Protein AF-A0A7C7N1C0-F1 (afdb_monomer)

Structure (mmCIF, N/CA/C/O backbone):
data_AF-A0A7C7N1C0-F1
#
_entry.id   AF-A0A7C7N1C0-F1
#
loop_
_atom_site.group_PDB
_atom_site.id
_atom_site.type_symbol
_atom_site.label_atom_id
_atom_site.label_alt_id
_atom_site.label_comp_id
_atom_site.label_asym_id
_atom_site.label_entity_id
_atom_site.label_seq_id
_atom_site.pdbx_PDB_ins_code
_atom_site.Cartn_x
_atom_site.Cartn_y
_atom_site.Cartn_z
_atom_site.occupancy
_atom_site.B_iso_or_equiv
_atom_site.auth_seq_id
_atom_site.auth_comp_id
_atom_site.auth_asym_id
_atom_site.auth_atom_id
_atom_site.pdbx_PDB_model_num
ATOM 1 N N . MET A 1 1 ? -12.460 -4.068 -16.901 1.00 47.69 1 MET A N 1
ATOM 2 C CA . MET A 1 1 ? -11.392 -3.498 -16.056 1.00 47.69 1 MET A CA 1
ATOM 3 C C . MET A 1 1 ? -11.502 -1.999 -16.188 1.00 47.69 1 MET A C 1
ATOM 5 O O . MET A 1 1 ? -11.222 -1.483 -17.263 1.00 47.69 1 MET A O 1
ATOM 9 N N . ASP A 1 2 ? -11.988 -1.327 -15.151 1.00 57.47 2 ASP A N 1
ATOM 10 C CA . ASP A 1 2 ? -11.996 0.132 -15.131 1.00 57.47 2 ASP A CA 1
ATOM 11 C C . ASP A 1 2 ? -10.542 0.616 -15.053 1.00 57.47 2 ASP A C 1
ATOM 13 O O . ASP A 1 2 ? -9.778 0.188 -14.186 1.00 57.47 2 ASP A O 1
ATOM 17 N N . SER A 1 3 ? -10.120 1.438 -16.015 1.00 68.88 3 SER A N 1
ATOM 18 C CA . SER A 1 3 ? -8.783 2.032 -16.020 1.00 68.88 3 SER A CA 1
ATOM 19 C C . SER A 1 3 ? -8.803 3.258 -15.112 1.00 68.88 3 SER A C 1
ATOM 21 O O . SER A 1 3 ? -9.404 4.279 -15.446 1.00 68.88 3 SER A O 1
ATOM 23 N N . TYR A 1 4 ? -8.189 3.146 -13.934 1.00 73.56 4 TYR A N 1
ATOM 24 C CA . TYR A 1 4 ? -8.062 4.263 -13.001 1.00 73.56 4 TYR A CA 1
ATOM 25 C C . TYR A 1 4 ? -6.800 5.068 -13.333 1.00 73.56 4 TYR A C 1
ATOM 27 O O . TYR A 1 4 ? -5.712 4.487 -13.395 1.00 73.56 4 TYR A O 1
ATOM 35 N N . PRO A 1 5 ? -6.901 6.395 -13.530 1.00 82.56 5 PRO A N 1
ATOM 36 C CA . PRO A 1 5 ? -5.745 7.215 -13.863 1.00 82.56 5 PRO A CA 1
ATOM 37 C C . PRO A 1 5 ? -4.866 7.427 -12.623 1.00 82.56 5 PRO A C 1
ATOM 39 O O . PRO A 1 5 ? -5.064 8.372 -11.864 1.00 82.56 5 PRO A O 1
ATOM 42 N N . LEU A 1 6 ? -3.889 6.541 -12.415 1.00 87.19 6 LEU A N 1
ATOM 43 C CA . LEU A 1 6 ? -2.894 6.662 -11.340 1.00 87.19 6 LEU A CA 1
ATOM 44 C C . LEU A 1 6 ? -1.596 7.330 -11.805 1.00 87.19 6 LEU A C 1
ATOM 46 O O . LEU A 1 6 ? -0.951 8.033 -11.034 1.00 87.19 6 LEU A O 1
ATOM 50 N N . ILE A 1 7 ? -1.221 7.120 -13.068 1.00 89.94 7 ILE A N 1
ATOM 51 C CA . ILE A 1 7 ? 0.003 7.639 -13.682 1.00 89.94 7 ILE A CA 1
ATOM 52 C C . ILE A 1 7 ? -0.373 8.315 -14.997 1.00 89.94 7 ILE A C 1
ATOM 54 O O . ILE A 1 7 ? -1.157 7.780 -15.780 1.00 89.94 7 ILE A O 1
ATOM 58 N N . ARG A 1 8 ? 0.187 9.501 -15.253 1.00 86.69 8 ARG A N 1
ATOM 59 C CA . ARG A 1 8 ? -0.039 10.248 -16.495 1.00 86.69 8 ARG A CA 1
ATOM 60 C C . ARG A 1 8 ? 1.221 10.235 -17.356 1.00 86.69 8 ARG A C 1
ATOM 62 O O . ARG A 1 8 ? 2.248 10.752 -16.934 1.00 86.69 8 ARG A O 1
ATOM 69 N N . CYS A 1 9 ? 1.095 9.722 -18.581 1.00 76.56 9 CYS A N 1
ATOM 70 C CA . CYS A 1 9 ? 2.086 9.846 -19.658 1.00 76.56 9 CYS A CA 1
ATOM 71 C C . CYS A 1 9 ? 3.517 9.395 -19.295 1.00 76.56 9 CYS A C 1
ATOM 73 O O . CYS A 1 9 ? 4.472 10.105 -19.606 1.00 76.56 9 CYS A O 1
ATOM 75 N N . GLN A 1 10 ? 3.677 8.224 -18.667 1.00 82.81 10 GLN A N 1
ATOM 76 C CA . GLN A 1 10 ? 4.991 7.593 -18.487 1.00 82.81 10 GLN A CA 1
ATOM 77 C C . GLN A 1 10 ? 5.052 6.211 -19.157 1.00 82.81 10 GLN A C 1
ATOM 79 O O . GLN A 1 10 ? 4.062 5.481 -19.091 1.00 82.81 10 GLN A O 1
ATOM 84 N N . PRO A 1 11 ? 6.188 5.845 -19.785 1.00 89.69 11 PRO A N 1
ATOM 85 C CA . PRO A 1 11 ? 6.455 4.474 -20.213 1.00 89.69 11 PRO A CA 1
ATOM 86 C C . PRO A 1 11 ? 6.389 3.482 -19.044 1.00 89.69 11 PRO A C 1
ATOM 88 O O . PRO A 1 11 ? 6.784 3.809 -17.926 1.00 89.69 11 PRO A O 1
ATOM 91 N N . GLY A 1 12 ? 5.928 2.260 -19.311 1.00 87.75 12 GLY A N 1
ATOM 92 C CA . GLY A 1 12 ? 5.743 1.222 -18.291 1.00 87.75 12 GLY A CA 1
ATOM 93 C C . GLY A 1 12 ? 7.032 0.767 -17.593 1.00 87.75 12 GLY A C 1
ATOM 94 O O . GLY A 1 12 ? 7.031 0.465 -16.400 1.00 87.75 12 GLY A O 1
ATOM 95 N N . ASP A 1 13 ? 8.164 0.806 -18.294 1.00 93.12 13 ASP A N 1
ATOM 96 C CA . ASP A 1 13 ? 9.494 0.465 -17.777 1.00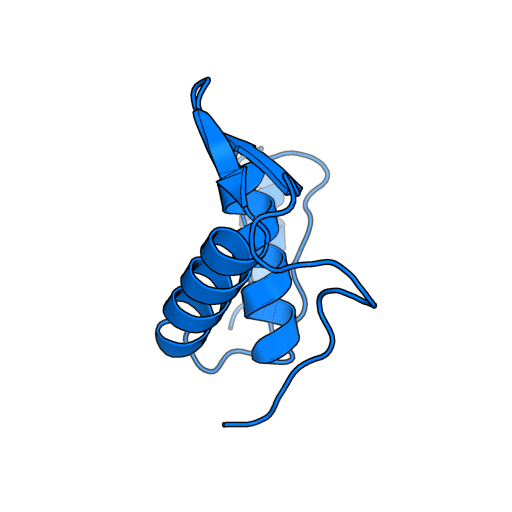 93.12 13 ASP A CA 1
ATOM 97 C C . ASP A 1 13 ? 10.182 1.619 -17.026 1.00 93.12 13 ASP A C 1
ATOM 99 O O . ASP A 1 13 ? 11.237 1.423 -16.417 1.00 93.12 13 ASP A O 1
ATOM 103 N N . SER A 1 14 ? 9.581 2.816 -17.013 1.00 94.44 14 SER A N 1
ATOM 104 C CA . SER A 1 14 ? 10.134 3.969 -16.302 1.00 94.44 14 SER A CA 1
ATOM 105 C C . SER A 1 14 ? 10.212 3.707 -14.803 1.00 94.44 14 SER A C 1
ATOM 107 O O . SER A 1 14 ? 9.300 3.139 -14.202 1.00 94.44 14 SER A O 1
ATOM 109 N N . ILE A 1 15 ? 11.306 4.150 -14.185 1.00 95.38 15 ILE A N 1
ATOM 110 C CA . ILE A 1 15 ? 11.528 3.993 -12.747 1.00 95.38 15 ILE A CA 1
ATOM 111 C C . ILE A 1 15 ? 10.577 4.927 -11.997 1.00 95.38 15 ILE A C 1
ATOM 113 O O . ILE A 1 15 ? 10.710 6.147 -12.062 1.00 95.38 15 ILE A O 1
ATOM 117 N N . LEU A 1 16 ? 9.656 4.337 -11.240 1.00 94.81 16 LEU A N 1
ATOM 118 C CA . LEU A 1 16 ? 8.749 5.049 -10.345 1.00 94.81 16 LEU A CA 1
ATOM 119 C C . LEU A 1 16 ? 9.372 5.255 -8.958 1.00 94.81 16 LEU A C 1
ATOM 121 O O . LEU A 1 16 ? 9.106 6.252 -8.290 1.00 94.81 16 LEU A O 1
ATOM 125 N N . GLY A 1 17 ? 10.219 4.323 -8.517 1.00 94.06 17 GLY A N 1
ATOM 126 C CA . GLY A 1 17 ? 10.904 4.438 -7.235 1.00 94.06 17 GLY A CA 1
ATOM 127 C C . GLY A 1 17 ? 11.796 3.248 -6.908 1.00 94.06 17 GLY A C 1
ATOM 128 O O . GLY A 1 17 ? 12.202 2.490 -7.790 1.00 94.06 17 GLY A O 1
ATOM 129 N N . TRP A 1 18 ? 12.085 3.090 -5.617 1.00 94.81 18 TRP A N 1
ATOM 130 C CA . TRP A 1 18 ? 12.915 2.011 -5.092 1.00 94.81 18 TRP A CA 1
ATOM 131 C C . TRP A 1 18 ? 12.235 1.285 -3.940 1.00 94.81 18 TRP A C 1
ATOM 133 O O . TRP A 1 18 ? 11.626 1.910 -3.070 1.00 94.81 18 TRP A O 1
ATOM 143 N N . ASN A 1 19 ? 12.418 -0.029 -3.902 1.00 95.69 19 ASN A N 1
ATOM 144 C CA . ASN A 1 19 ? 12.038 -0.873 -2.783 1.00 95.69 19 ASN A CA 1
ATOM 145 C C . ASN A 1 19 ? 13.177 -1.847 -2.468 1.00 95.69 19 ASN A C 1
ATOM 147 O O . ASN A 1 19 ? 13.617 -2.579 -3.350 1.00 95.69 19 ASN A O 1
ATOM 151 N N . ASP A 1 20 ? 13.665 -1.841 -1.226 1.00 93.31 20 ASP A N 1
ATOM 152 C CA . ASP A 1 20 ? 14.746 -2.723 -0.757 1.00 93.31 20 ASP A CA 1
ATOM 153 C C . ASP A 1 20 ? 15.976 -2.739 -1.694 1.00 93.31 20 ASP A C 1
ATOM 155 O O . ASP A 1 20 ? 16.530 -3.785 -2.027 1.00 93.31 20 ASP A O 1
ATOM 159 N N . GLY A 1 21 ? 16.375 -1.555 -2.175 1.00 93.50 21 GLY A N 1
ATOM 160 C CA . GLY A 1 21 ? 17.519 -1.373 -3.079 1.00 93.50 21 GLY A CA 1
ATOM 161 C C . GLY A 1 21 ? 17.266 -1.760 -4.540 1.00 93.50 21 GLY A C 1
ATOM 162 O O . GLY A 1 21 ? 18.161 -1.611 -5.368 1.00 93.50 21 GLY A O 1
ATOM 163 N N . LYS A 1 22 ? 16.061 -2.224 -4.886 1.00 95.56 22 LYS A N 1
ATOM 164 C CA . LYS A 1 22 ? 15.668 -2.554 -6.261 1.00 95.56 22 LYS A CA 1
ATOM 165 C C . LYS A 1 22 ? 14.814 -1.447 -6.859 1.00 95.56 22 LYS A C 1
ATOM 167 O O . LYS A 1 22 ? 13.977 -0.863 -6.173 1.00 95.56 22 LYS A O 1
ATOM 172 N N . HIS A 1 23 ? 15.019 -1.172 -8.142 1.00 96.31 23 HIS A N 1
ATOM 173 C CA . HIS A 1 23 ? 14.146 -0.281 -8.897 1.00 96.31 23 HIS A CA 1
ATOM 174 C C . HIS A 1 23 ? 12.758 -0.903 -9.049 1.00 96.31 23 HIS A C 1
ATOM 176 O O . HIS A 1 23 ? 12.628 -2.104 -9.283 1.00 96.31 23 HIS A O 1
ATOM 182 N N . VAL A 1 24 ? 11.737 -0.063 -8.943 1.00 97.25 24 VAL A N 1
ATOM 183 C CA . VAL A 1 24 ?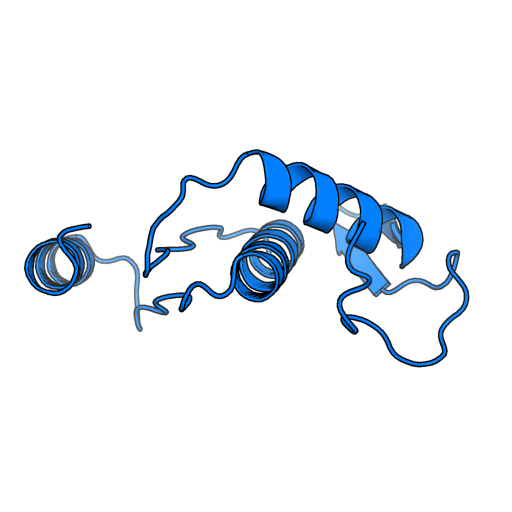 10.349 -0.403 -9.231 1.00 97.25 24 VAL A CA 1
ATOM 184 C C . VAL A 1 24 ? 9.921 0.383 -10.463 1.00 97.25 24 VAL A C 1
ATOM 186 O O . VAL A 1 24 ? 10.032 1.613 -10.475 1.00 97.25 24 VAL A O 1
ATOM 189 N N . SER A 1 25 ? 9.434 -0.321 -11.484 1.00 96.56 25 SER A N 1
ATOM 190 C CA . SER A 1 25 ? 8.887 0.294 -12.692 1.00 96.56 25 SER A CA 1
ATOM 191 C C . SER A 1 25 ? 7.430 0.736 -12.513 1.00 96.56 25 SER A C 1
ATOM 193 O O . SER A 1 25 ? 6.739 0.302 -11.584 1.00 96.56 25 SER A O 1
ATOM 195 N N . VAL A 1 26 ? 6.943 1.583 -13.420 1.00 95.94 26 VAL A N 1
ATOM 196 C CA . VAL A 1 26 ? 5.524 1.964 -13.495 1.00 95.94 26 VAL A CA 1
ATOM 197 C C . VAL A 1 26 ? 4.629 0.730 -13.649 1.00 95.94 26 VAL A C 1
ATOM 199 O O . VAL A 1 26 ? 3.652 0.606 -12.913 1.00 95.94 26 VAL A O 1
ATOM 202 N N . ASP A 1 27 ? 4.980 -0.215 -14.523 1.00 94.94 27 ASP A N 1
ATOM 203 C CA . ASP A 1 27 ? 4.198 -1.439 -14.738 1.00 94.94 27 ASP A CA 1
ATOM 204 C C . ASP A 1 27 ? 4.126 -2.305 -13.481 1.00 94.94 27 ASP A C 1
ATOM 206 O O . ASP A 1 27 ? 3.049 -2.789 -13.132 1.00 94.94 27 ASP A O 1
ATOM 210 N N . GLN A 1 28 ? 5.242 -2.452 -12.755 1.00 96.38 28 GLN A N 1
ATOM 211 C CA . GLN A 1 28 ? 5.248 -3.199 -11.497 1.00 96.38 28 GLN A CA 1
ATOM 212 C C . GLN A 1 28 ? 4.347 -2.524 -10.460 1.00 96.38 28 GLN A C 1
ATOM 214 O O . GLN A 1 28 ? 3.549 -3.185 -9.802 1.00 96.38 28 GLN A O 1
ATOM 219 N N . PHE A 1 29 ? 4.430 -1.197 -10.335 1.00 96.62 29 PHE A N 1
ATOM 220 C CA . PHE A 1 29 ? 3.559 -0.438 -9.443 1.00 96.62 29 PHE A CA 1
ATOM 221 C C . PHE A 1 29 ? 2.075 -0.591 -9.791 1.00 96.62 29 PHE A C 1
ATOM 223 O O . PHE A 1 29 ? 1.261 -0.807 -8.890 1.00 96.62 29 PHE A O 1
ATOM 230 N N . LEU A 1 30 ? 1.714 -0.502 -11.072 1.00 95.38 30 LEU A N 1
ATOM 231 C CA . LEU A 1 30 ? 0.334 -0.689 -11.509 1.00 95.38 30 LEU A CA 1
ATOM 232 C C . LEU A 1 30 ? -0.131 -2.120 -11.224 1.00 95.38 30 LEU A C 1
ATOM 234 O O . LEU A 1 30 ? -1.203 -2.292 -10.647 1.00 95.38 30 LEU A O 1
ATOM 238 N N . ALA A 1 31 ? 0.679 -3.133 -11.544 1.00 95.50 31 ALA A N 1
ATOM 239 C CA . ALA A 1 31 ? 0.362 -4.534 -11.275 1.00 95.50 31 ALA A CA 1
ATOM 240 C C . ALA A 1 31 ? 0.132 -4.801 -9.778 1.00 95.50 31 ALA A C 1
ATOM 242 O O . ALA A 1 31 ? -0.899 -5.371 -9.411 1.00 95.50 31 ALA A O 1
ATOM 243 N N . ASP A 1 32 ? 1.030 -4.329 -8.911 1.00 97.06 32 ASP A N 1
ATOM 244 C CA . ASP A 1 32 ? 0.916 -4.484 -7.457 1.00 97.06 32 ASP A CA 1
ATOM 245 C C . ASP A 1 32 ? -0.328 -3.769 -6.914 1.00 97.06 32 ASP A C 1
ATOM 247 O O . ASP A 1 32 ? -1.068 -4.318 -6.095 1.00 97.06 32 ASP A O 1
ATOM 251 N N . THR A 1 33 ? -0.603 -2.564 -7.418 1.00 97.06 33 THR A N 1
ATOM 252 C CA . THR A 1 33 ? -1.767 -1.762 -7.024 1.00 97.06 33 THR A CA 1
ATOM 253 C C . THR A 1 33 ? -3.080 -2.424 -7.432 1.00 97.06 33 THR A C 1
ATOM 255 O O . THR A 1 33 ? -3.996 -2.538 -6.613 1.00 97.06 33 THR A O 1
ATOM 258 N N . PHE A 1 34 ? -3.184 -2.897 -8.677 1.00 96.06 34 PHE A N 1
ATOM 259 C CA . PHE A 1 34 ? -4.366 -3.616 -9.141 1.00 96.06 34 PHE A CA 1
ATOM 260 C C . PHE A 1 34 ? -4.548 -4.917 -8.364 1.00 96.06 34 PHE A C 1
ATOM 262 O O . PHE A 1 34 ? -5.645 -5.156 -7.864 1.00 96.06 34 PHE A O 1
ATOM 269 N N . SER A 1 35 ? -3.486 -5.706 -8.185 1.00 96.62 35 SER A N 1
ATOM 270 C CA . SER A 1 35 ? -3.523 -6.948 -7.408 1.00 96.62 35 SER A CA 1
ATOM 271 C C . SER A 1 35 ? -4.031 -6.711 -5.983 1.00 96.62 35 SER A C 1
ATOM 273 O O . SER A 1 35 ? -4.974 -7.371 -5.539 1.00 96.62 35 SER A O 1
ATOM 275 N N . LEU A 1 36 ? -3.499 -5.703 -5.281 1.00 97.38 36 LEU A N 1
ATOM 276 C CA . LEU A 1 36 ? -3.966 -5.370 -3.938 1.00 97.38 36 LEU A CA 1
ATOM 277 C C . LEU A 1 36 ? -5.422 -4.894 -3.941 1.00 97.38 36 LEU A C 1
ATOM 279 O O . LEU A 1 36 ? -6.201 -5.348 -3.109 1.00 97.38 36 LEU A O 1
ATOM 283 N N . SER A 1 37 ? -5.822 -4.044 -4.895 1.00 96.81 37 SER A N 1
ATOM 284 C CA . SER A 1 37 ? -7.200 -3.535 -4.976 1.00 96.81 37 SER A CA 1
ATOM 285 C C . SER A 1 37 ? -8.248 -4.649 -5.067 1.00 96.81 37 SER A C 1
ATOM 287 O O . SER A 1 37 ? -9.330 -4.513 -4.500 1.00 96.81 37 SER A O 1
ATOM 289 N N . GLN A 1 38 ? -7.928 -5.768 -5.730 1.00 95.94 38 GLN A N 1
ATOM 290 C CA . GLN A 1 38 ? -8.838 -6.914 -5.835 1.00 95.94 38 GLN A CA 1
ATOM 291 C C . GLN A 1 38 ? -8.998 -7.666 -4.507 1.00 95.94 38 GLN A C 1
ATOM 293 O O . GLN A 1 38 ? -10.022 -8.309 -4.296 1.00 95.94 38 GLN A O 1
ATOM 298 N N . ASN A 1 39 ? -8.010 -7.574 -3.615 1.00 96.06 39 ASN A N 1
ATOM 299 C CA . ASN A 1 39 ? -8.001 -8.250 -2.318 1.00 96.06 39 ASN A CA 1
ATOM 300 C C . ASN A 1 39 ? -8.500 -7.363 -1.165 1.00 96.06 39 ASN A C 1
ATOM 302 O O . ASN A 1 39 ? -8.709 -7.862 -0.060 1.00 96.06 39 ASN A O 1
ATOM 306 N N . LEU A 1 40 ? -8.686 -6.057 -1.391 1.00 95.12 40 LEU A N 1
ATOM 307 C CA . LEU A 1 40 ? -9.229 -5.168 -0.368 1.00 95.12 40 LEU A CA 1
ATOM 308 C C . LEU A 1 40 ? -10.719 -5.460 -0.119 1.00 95.12 40 LEU A C 1
ATOM 310 O O . LEU A 1 40 ? -11.485 -5.622 -1.081 1.00 95.12 40 LEU A O 1
ATOM 314 N N . PRO A 1 41 ? -11.159 -5.474 1.155 1.00 93.75 41 PRO A N 1
ATOM 315 C CA . PRO A 1 41 ? -12.565 -5.645 1.490 1.00 93.75 41 PRO A CA 1
ATOM 316 C C . PRO A 1 41 ? -13.397 -4.489 0.930 1.00 93.75 41 PRO A C 1
ATOM 318 O O . PRO A 1 41 ? -12.892 -3.394 0.675 1.00 93.75 41 PRO A O 1
ATOM 321 N N . ASN A 1 42 ? -14.696 -4.720 0.755 1.00 93.31 42 ASN A N 1
ATOM 322 C CA . ASN A 1 42 ? -15.627 -3.650 0.418 1.00 93.31 42 ASN A CA 1
ATOM 323 C C . ASN A 1 42 ? -15.962 -2.833 1.675 1.00 93.31 42 ASN A C 1
ATOM 325 O O . ASN A 1 42 ? -16.945 -3.116 2.350 1.00 93.31 42 ASN A O 1
ATOM 329 N N . ALA A 1 43 ? -15.112 -1.859 1.984 1.00 93.75 43 ALA A N 1
ATOM 330 C CA . ALA A 1 43 ? -15.250 -0.942 3.114 1.00 93.75 43 ALA A CA 1
ATOM 331 C C . ALA A 1 43 ? -15.203 0.516 2.643 1.00 93.75 43 ALA A C 1
ATOM 333 O O . ALA A 1 43 ? -14.717 0.795 1.545 1.00 93.75 43 ALA A O 1
ATOM 334 N N . THR A 1 44 ? -15.671 1.443 3.475 1.00 96.06 44 THR A N 1
ATOM 335 C CA . THR A 1 44 ? -15.593 2.886 3.197 1.00 96.06 44 THR A CA 1
ATOM 336 C C . THR A 1 44 ? -14.188 3.426 3.481 1.00 96.06 44 THR A C 1
ATOM 338 O O . THR A 1 44 ? -13.657 4.254 2.735 1.00 96.06 44 THR A O 1
ATOM 341 N N . TRP A 1 45 ? -13.558 2.919 4.542 1.00 96.31 45 TRP A N 1
ATOM 342 C CA . TRP A 1 45 ? -12.289 3.402 5.078 1.00 96.31 45 TRP A CA 1
ATOM 343 C C . TRP A 1 45 ? -11.213 2.320 5.042 1.00 96.31 45 TRP A C 1
ATOM 345 O O . TRP A 1 45 ? -11.499 1.127 5.065 1.00 96.31 45 TRP A O 1
ATOM 355 N N . ILE A 1 46 ? -9.955 2.750 4.997 1.00 95.81 46 ILE A N 1
ATOM 356 C CA . ILE A 1 46 ? -8.800 1.870 5.166 1.00 95.81 46 ILE A CA 1
ATOM 357 C C . ILE A 1 46 ? -7.763 2.549 6.049 1.00 95.81 46 ILE A C 1
ATOM 359 O O . ILE A 1 46 ? -7.479 3.737 5.900 1.00 95.81 46 ILE A O 1
ATOM 363 N N . LEU A 1 47 ? -7.170 1.783 6.961 1.00 95.50 47 LEU A N 1
ATOM 364 C CA . LEU A 1 47 ? -6.041 2.225 7.768 1.00 95.50 47 LEU A CA 1
ATOM 365 C C . LEU A 1 47 ? -4.750 1.592 7.235 1.00 95.50 47 LEU A C 1
ATOM 367 O O . LEU A 1 47 ? -4.435 0.439 7.526 1.00 95.50 47 LEU A O 1
ATOM 371 N N . ASN A 1 48 ? -3.985 2.349 6.449 1.00 94.88 48 ASN A N 1
ATOM 372 C CA . ASN A 1 48 ? -2.711 1.889 5.897 1.00 94.88 48 ASN A CA 1
ATOM 373 C C . ASN A 1 48 ? -1.554 2.164 6.872 1.00 94.88 48 ASN A C 1
ATOM 375 O O . ASN A 1 48 ? -1.035 3.277 6.958 1.00 94.88 48 ASN A O 1
ATOM 379 N N . LEU A 1 49 ? -1.130 1.127 7.599 1.00 94.50 49 LEU A N 1
ATOM 380 C CA . LEU A 1 49 ? -0.035 1.198 8.573 1.00 94.50 49 LEU A CA 1
ATOM 381 C C . LEU A 1 49 ? 1.319 0.737 8.014 1.00 94.50 49 LEU A C 1
ATOM 383 O O . LEU A 1 49 ? 2.230 0.475 8.798 1.00 94.50 49 LEU A O 1
ATOM 387 N N . CYS A 1 50 ? 1.497 0.632 6.695 1.00 94.81 50 CYS A N 1
ATOM 388 C CA . CYS A 1 50 ? 2.787 0.241 6.126 1.00 94.81 50 CYS A CA 1
ATOM 389 C C . CYS A 1 50 ? 3.894 1.257 6.469 1.00 94.81 50 CYS A C 1
ATOM 391 O O . CYS A 1 50 ? 3.730 2.457 6.271 1.00 94.81 50 CYS A O 1
ATOM 393 N N . ASP A 1 51 ? 5.037 0.779 6.972 1.00 92.50 51 ASP A N 1
ATOM 394 C CA . ASP A 1 51 ? 6.246 1.603 7.180 1.00 92.50 51 ASP A CA 1
ATOM 395 C C . ASP A 1 51 ? 7.115 1.705 5.922 1.00 92.50 51 ASP A C 1
ATOM 397 O O . ASP A 1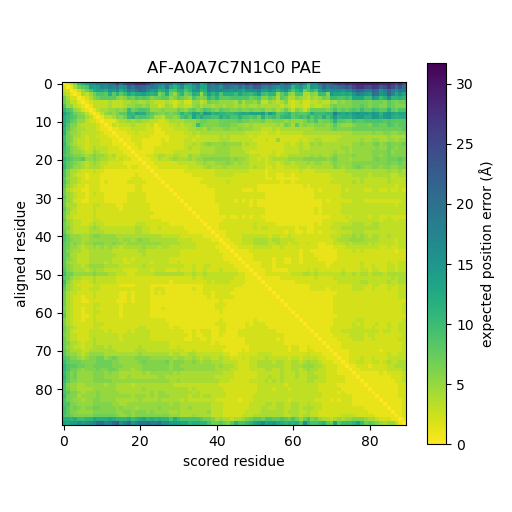 51 ? 7.826 2.685 5.702 1.00 92.50 51 ASP A O 1
ATOM 401 N N . ASN A 1 52 ? 7.056 0.686 5.065 1.00 95.12 52 ASN A N 1
ATOM 402 C CA . ASN A 1 52 ? 7.759 0.696 3.793 1.00 95.12 52 ASN A CA 1
ATOM 403 C C . ASN A 1 52 ? 7.062 1.665 2.820 1.00 95.12 52 ASN A C 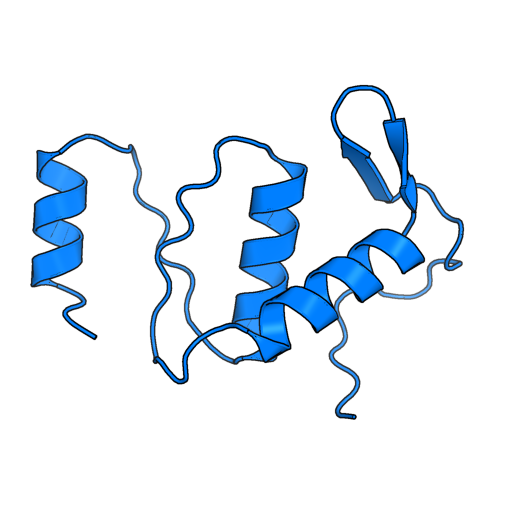1
ATOM 405 O O . ASN A 1 52 ? 5.869 1.525 2.552 1.00 95.12 52 ASN A O 1
ATOM 409 N N . ARG A 1 53 ? 7.821 2.618 2.262 1.00 94.75 53 ARG A N 1
ATOM 410 C CA . ARG A 1 53 ? 7.293 3.694 1.401 1.00 94.75 53 ARG A CA 1
ATOM 411 C C . ARG A 1 53 ? 6.611 3.172 0.140 1.00 94.75 53 ARG A C 1
ATOM 413 O O . ARG A 1 53 ? 5.573 3.699 -0.249 1.00 94.75 53 ARG A O 1
ATOM 420 N N . TYR A 1 54 ? 7.175 2.138 -0.482 1.00 97.06 54 TYR A N 1
ATOM 421 C CA . TYR A 1 54 ? 6.593 1.547 -1.679 1.00 97.06 54 TYR A CA 1
ATOM 422 C C . TYR A 1 54 ? 5.285 0.821 -1.357 1.00 97.06 54 TYR A C 1
ATOM 424 O O . TYR A 1 54 ? 4.262 1.084 -1.982 1.00 97.06 54 TYR A O 1
ATOM 432 N N . ARG A 1 55 ? 5.282 -0.018 -0.313 1.00 96.44 55 ARG A N 1
ATOM 433 C CA . ARG A 1 55 ? 4.067 -0.725 0.129 1.00 96.44 55 ARG A CA 1
ATOM 434 C C . ARG A 1 55 ? 2.969 0.240 0.574 1.00 96.44 55 ARG A C 1
ATOM 436 O O . ARG A 1 55 ? 1.804 0.020 0.261 1.00 96.44 55 ARG A O 1
ATOM 443 N N . PHE A 1 56 ? 3.340 1.330 1.248 1.00 96.81 56 PHE A N 1
ATOM 444 C CA . PHE A 1 56 ? 2.407 2.397 1.595 1.00 96.81 56 PHE A CA 1
ATOM 445 C C . PHE A 1 56 ? 1.777 3.013 0.340 1.00 96.81 56 PHE A C 1
ATOM 447 O O . PHE A 1 56 ? 0.554 3.124 0.279 1.00 96.81 56 PHE A O 1
ATOM 454 N N . LEU A 1 57 ? 2.585 3.360 -0.669 1.00 97.31 57 LEU A N 1
ATOM 455 C CA . LEU A 1 57 ? 2.103 3.936 -1.926 1.00 97.31 57 LEU A CA 1
ATOM 456 C C . LEU A 1 57 ? 1.150 2.988 -2.671 1.00 97.31 57 LEU A C 1
ATOM 458 O O . LEU A 1 57 ? 0.097 3.428 -3.126 1.00 97.31 57 LEU A O 1
ATOM 462 N N . VAL A 1 58 ? 1.481 1.695 -2.738 1.00 97.62 58 VAL A N 1
ATOM 463 C CA . VAL A 1 58 ? 0.615 0.652 -3.318 1.00 97.62 58 VAL A CA 1
ATOM 464 C C . VAL A 1 58 ? -0.716 0.564 -2.564 1.00 97.62 58 VAL A C 1
ATOM 466 O O . VAL A 1 58 ? -1.775 0.600 -3.187 1.00 97.62 58 VAL A O 1
ATOM 469 N N . GLY A 1 59 ? -0.688 0.521 -1.226 1.00 97.44 59 GLY A N 1
ATOM 470 C CA . GLY A 1 59 ? -1.900 0.504 -0.398 1.00 97.44 59 GLY A CA 1
ATOM 471 C C . GLY A 1 59 ? -2.776 1.743 -0.582 1.00 97.44 59 GLY A C 1
ATOM 472 O O . GLY A 1 59 ? -3.992 1.633 -0.719 1.00 97.44 59 GLY A O 1
ATOM 473 N N . PHE A 1 60 ? -2.157 2.922 -0.655 1.00 97.56 60 PHE A N 1
ATOM 474 C CA . PHE A 1 60 ? -2.855 4.175 -0.925 1.00 97.56 60 PHE A CA 1
ATOM 475 C C . PHE A 1 60 ? -3.521 4.175 -2.309 1.00 97.56 60 PHE A C 1
ATOM 477 O O . PHE A 1 60 ? -4.700 4.499 -2.425 1.00 97.56 60 PHE A O 1
ATOM 484 N N . ALA A 1 61 ? -2.804 3.768 -3.356 1.00 97.44 61 ALA A N 1
ATOM 485 C CA . ALA A 1 61 ? -3.347 3.743 -4.710 1.00 97.44 61 ALA A CA 1
ATOM 486 C C . ALA A 1 61 ? -4.449 2.679 -4.882 1.00 97.44 61 ALA A C 1
ATOM 488 O O . ALA A 1 61 ? -5.453 2.931 -5.549 1.00 97.44 61 ALA A O 1
ATOM 489 N N . ALA A 1 62 ? -4.321 1.524 -4.221 1.00 97.44 62 ALA A N 1
ATOM 490 C CA . ALA A 1 62 ? -5.347 0.484 -4.221 1.00 97.44 62 ALA A CA 1
ATOM 491 C C . ALA A 1 62 ? -6.642 0.964 -3.541 1.00 97.44 62 ALA A C 1
ATOM 493 O O . ALA A 1 62 ? -7.737 0.686 -4.034 1.00 97.44 62 ALA A O 1
ATOM 494 N N . ALA A 1 63 ? -6.521 1.746 -2.462 1.00 97.12 63 ALA A N 1
ATOM 495 C CA . ALA A 1 63 ? -7.654 2.391 -1.806 1.00 97.12 63 ALA A CA 1
ATOM 496 C C . ALA A 1 63 ? -8.387 3.358 -2.751 1.00 97.12 63 ALA A C 1
ATOM 498 O O . ALA A 1 63 ? -9.614 3.332 -2.820 1.00 97.12 63 ALA A O 1
ATOM 499 N N . LEU A 1 64 ? -7.649 4.152 -3.541 1.00 96.06 64 LEU A N 1
ATOM 500 C CA . LEU A 1 64 ? -8.238 5.059 -4.537 1.00 96.06 64 LEU A CA 1
ATOM 501 C C . LEU A 1 64 ? -9.029 4.302 -5.612 1.00 96.06 64 LEU A C 1
ATOM 503 O O . LEU A 1 64 ? -10.151 4.698 -5.930 1.00 96.06 64 LEU A O 1
ATOM 507 N N . ILE A 1 65 ? -8.489 3.190 -6.126 1.00 95.69 65 ILE A N 1
ATOM 508 C CA . ILE A 1 65 ? -9.201 2.299 -7.063 1.00 95.69 65 ILE A CA 1
ATOM 509 C C . ILE A 1 65 ? -10.527 1.829 -6.452 1.00 95.69 65 ILE A C 1
ATOM 511 O O . ILE A 1 65 ? -11.580 1.884 -7.091 1.00 95.69 65 ILE A O 1
ATOM 515 N N . LYS A 1 66 ? -10.488 1.413 -5.182 1.00 95.06 66 LYS A N 1
ATOM 516 C CA . LYS A 1 66 ? -11.658 0.942 -4.431 1.00 95.06 66 LYS A CA 1
ATOM 517 C C . LYS A 1 66 ? -12.557 2.062 -3.905 1.00 95.06 66 LYS A C 1
ATOM 519 O O . LYS A 1 66 ? -13.577 1.757 -3.297 1.00 95.06 66 LYS A O 1
ATOM 524 N N . ARG A 1 67 ? -12.222 3.330 -4.182 1.00 95.00 67 ARG A N 1
ATOM 525 C CA . ARG A 1 67 ? -12.930 4.531 -3.705 1.00 95.00 67 ARG A CA 1
ATOM 526 C C . ARG A 1 67 ? -13.051 4.593 -2.176 1.00 95.00 67 ARG A C 1
ATOM 528 O O . ARG A 1 67 ? -14.044 5.083 -1.652 1.00 95.00 67 ARG A O 1
ATOM 535 N N . GLN A 1 68 ? -12.029 4.108 -1.478 1.00 96.69 68 GLN A N 1
ATOM 536 C CA . GLN A 1 68 ? -11.930 4.142 -0.020 1.00 96.69 68 GLN A CA 1
ATOM 537 C C . GLN A 1 68 ? -11.141 5.371 0.425 1.00 96.69 68 GLN A C 1
ATOM 539 O O . GLN A 1 68 ? -10.204 5.786 -0.264 1.00 96.69 68 GLN A O 1
ATOM 544 N N . THR A 1 69 ? -11.456 5.932 1.596 1.00 96.75 69 THR A N 1
ATOM 545 C CA . THR A 1 69 ? -10.571 6.952 2.191 1.00 96.75 69 THR A CA 1
ATOM 546 C C . THR A 1 69 ? -9.502 6.296 3.042 1.00 96.75 69 THR A C 1
ATOM 548 O O . THR A 1 69 ? -9.787 5.530 3.962 1.00 96.75 69 THR A O 1
ATOM 551 N N . ASN A 1 70 ? -8.255 6.631 2.726 1.00 96.31 70 ASN A N 1
ATOM 552 C CA . ASN A 1 70 ? -7.091 6.204 3.478 1.00 96.31 70 ASN A CA 1
ATOM 553 C C . ASN A 1 70 ? -6.908 7.089 4.717 1.00 96.31 70 ASN A C 1
ATOM 555 O O . ASN A 1 70 ? -6.577 8.270 4.598 1.00 96.31 70 ASN A O 1
ATOM 559 N N . ILE A 1 71 ? -7.115 6.519 5.901 1.00 96.12 71 ILE A N 1
ATOM 560 C CA . ILE A 1 71 ? -6.939 7.205 7.179 1.00 96.12 71 ILE A CA 1
ATOM 561 C C . ILE A 1 71 ? -5.444 7.305 7.488 1.00 96.12 71 ILE A C 1
ATOM 563 O O . ILE A 1 71 ? -4.736 6.301 7.564 1.00 96.12 71 ILE A O 1
ATOM 567 N N . LEU A 1 72 ? -4.967 8.536 7.682 1.00 94.19 72 LEU A N 1
ATOM 568 C CA . LEU A 1 72 ? -3.561 8.843 7.934 1.00 94.19 72 LEU A CA 1
ATOM 569 C C . LEU A 1 72 ? -3.377 9.372 9.358 1.00 94.19 72 LEU A C 1
ATOM 571 O O . LEU A 1 72 ? -3.580 10.564 9.601 1.00 94.19 72 LEU A O 1
ATOM 575 N N . PRO A 1 73 ? -3.009 8.509 10.321 1.00 92.62 73 PRO A N 1
ATOM 576 C CA . PRO A 1 73 ? -2.762 8.958 11.677 1.00 92.62 73 PRO A CA 1
ATOM 577 C C . PRO A 1 73 ? -1.476 9.798 11.755 1.00 92.62 73 PRO A C 1
ATOM 579 O O . PRO A 1 73 ? -0.491 9.479 11.086 1.00 92.62 73 PRO A O 1
ATOM 582 N N . PRO A 1 74 ? -1.413 10.809 12.641 1.00 90.75 74 PRO A N 1
ATOM 583 C CA . PRO A 1 74 ? -0.193 11.592 12.855 1.00 90.75 74 PRO A CA 1
ATOM 584 C C . PRO A 1 74 ? 0.946 10.767 13.483 1.00 90.75 74 PRO A C 1
ATOM 586 O O . PRO A 1 74 ? 2.106 11.160 13.418 1.00 90.75 74 PRO A O 1
ATOM 589 N N . ASN A 1 75 ? 0.625 9.637 14.124 1.00 92.69 75 ASN A N 1
ATOM 590 C CA . ASN A 1 75 ? 1.568 8.644 14.638 1.00 92.69 75 ASN A CA 1
ATOM 591 C C . ASN A 1 75 ? 0.854 7.304 14.891 1.00 92.69 75 ASN A C 1
ATOM 593 O O . ASN A 1 75 ? -0.369 7.243 14.957 1.00 92.69 75 ASN A O 1
ATOM 597 N N . LYS A 1 76 ? 1.618 6.228 15.097 1.00 93.44 76 LYS A N 1
ATOM 598 C CA . LYS A 1 76 ? 1.085 4.872 15.329 1.00 93.44 76 LYS A CA 1
ATOM 599 C C . LYS A 1 76 ? 0.992 4.505 16.815 1.00 93.44 76 LYS A C 1
ATOM 601 O O . LYS A 1 76 ? 1.151 3.342 17.177 1.00 93.44 76 LYS A O 1
ATOM 606 N N . THR A 1 77 ? 0.794 5.484 17.702 1.00 96.44 77 THR A N 1
ATOM 607 C CA . THR A 1 77 ? 0.675 5.178 19.137 1.00 96.44 77 THR A CA 1
ATOM 608 C C . THR A 1 77 ? -0.614 4.395 19.413 1.00 96.44 77 THR A C 1
ATOM 610 O O . THR A 1 77 ? -1.641 4.685 18.792 1.00 96.44 77 THR A O 1
ATOM 613 N N . PRO A 1 78 ? -0.621 3.452 20.375 1.00 96.06 78 PRO A N 1
ATOM 614 C CA . PRO A 1 78 ? -1.812 2.656 20.681 1.00 96.06 78 PRO A CA 1
ATOM 615 C C . PRO A 1 78 ? -3.058 3.502 20.967 1.00 96.06 78 PRO A C 1
ATOM 617 O O . PRO A 1 78 ? -4.144 3.169 20.507 1.00 96.06 78 PRO A O 1
ATOM 620 N N . LYS A 1 79 ? -2.897 4.641 21.654 1.00 96.94 79 LYS A N 1
ATOM 621 C CA . LYS A 1 79 ? -3.994 5.569 21.961 1.00 96.94 79 LYS A CA 1
ATOM 622 C C . LYS A 1 79 ? -4.629 6.167 20.699 1.00 96.94 79 LYS A C 1
ATOM 624 O O . LYS A 1 79 ? -5.850 6.256 20.618 1.00 96.94 79 LYS A O 1
ATOM 629 N N . VAL A 1 80 ? -3.817 6.572 19.719 1.00 96.50 80 VAL A N 1
ATOM 630 C CA . VAL A 1 80 ? -4.317 7.112 18.442 1.00 96.50 80 VAL A CA 1
ATOM 631 C C . VAL A 1 80 ? -5.013 6.017 17.639 1.00 96.50 80 VAL A C 1
ATOM 633 O O . VAL A 1 80 ? -6.105 6.247 17.129 1.00 96.50 80 VAL A O 1
ATOM 636 N N . LEU A 1 81 ? -4.435 4.814 17.588 1.00 95.44 81 LEU A N 1
ATOM 637 C CA . LEU A 1 81 ? -5.030 3.683 16.872 1.00 95.44 81 LEU A CA 1
ATOM 638 C C . LEU A 1 81 ? -6.371 3.249 17.483 1.00 95.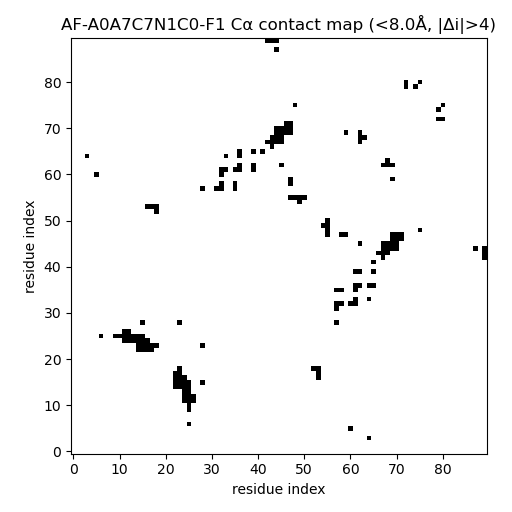44 81 LEU A C 1
ATOM 640 O O . LEU A 1 81 ? -7.326 3.025 16.747 1.00 95.44 81 LEU A O 1
ATOM 644 N N . GLN A 1 82 ? -6.478 3.209 18.814 1.00 95.50 82 GLN A N 1
ATOM 645 C CA . GLN A 1 82 ? -7.745 2.954 19.509 1.00 95.50 82 GLN A CA 1
ATOM 646 C C . GLN A 1 82 ? -8.784 4.040 19.211 1.00 95.50 82 GLN A C 1
ATOM 648 O O . GLN A 1 82 ? -9.932 3.725 18.920 1.00 95.50 82 GLN A O 1
ATOM 653 N N . SER A 1 83 ? -8.386 5.317 19.230 1.00 95.94 83 SER A N 1
ATOM 654 C CA . SER A 1 83 ? -9.288 6.420 18.879 1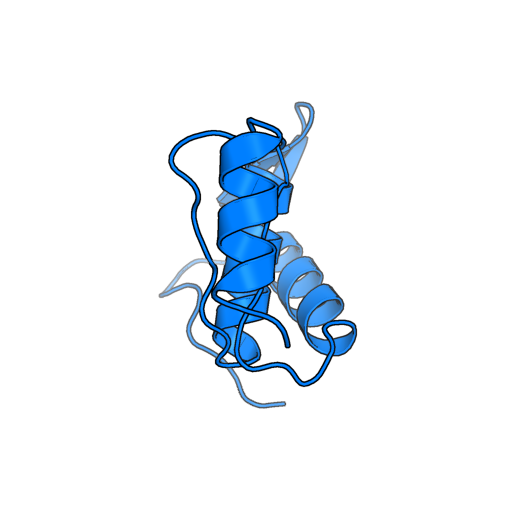.00 95.94 83 SER A CA 1
ATOM 655 C C . SER A 1 83 ? -9.798 6.314 17.441 1.00 95.94 83 SER A C 1
ATOM 657 O O . SER A 1 83 ? -10.960 6.619 17.193 1.00 95.94 83 SER A O 1
ATOM 659 N N . ILE A 1 84 ? -8.946 5.900 16.500 1.00 96.00 84 ILE A N 1
ATOM 660 C CA . ILE A 1 84 ? -9.331 5.694 15.100 1.00 96.00 84 ILE A CA 1
ATOM 661 C C . ILE A 1 84 ? -10.306 4.527 14.984 1.00 96.00 84 ILE A C 1
ATOM 663 O O . ILE A 1 84 ? -11.353 4.705 14.379 1.00 96.00 84 ILE A O 1
ATOM 667 N N . ALA A 1 85 ? -10.024 3.386 15.616 1.00 93.31 85 ALA A N 1
ATOM 668 C CA . ALA A 1 85 ? -10.931 2.237 15.604 1.00 93.31 85 ALA A CA 1
ATOM 669 C C . ALA A 1 85 ? -12.326 2.582 16.164 1.00 93.31 85 ALA A C 1
ATOM 671 O O . ALA A 1 85 ? -13.331 2.082 15.673 1.00 93.31 85 ALA A O 1
ATOM 672 N N . SER A 1 86 ? -12.403 3.481 17.151 1.00 94.94 86 SER A N 1
ATOM 673 C CA . SER A 1 86 ? -13.682 3.976 17.674 1.00 94.94 86 SER A CA 1
ATOM 674 C C . SER A 1 86 ? -14.395 4.967 16.741 1.00 94.94 86 SER A C 1
ATOM 676 O O . SER A 1 86 ? -15.6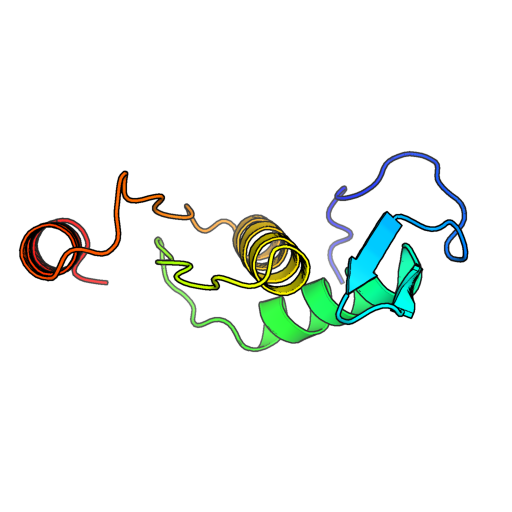20 5.034 16.760 1.00 94.94 86 SER A O 1
ATOM 678 N N . GLN A 1 87 ? -13.658 5.768 15.962 1.00 95.12 87 GLN A N 1
ATOM 679 C CA . GLN A 1 87 ? -14.226 6.759 15.030 1.00 95.12 87 GLN A CA 1
ATOM 680 C C . GLN A 1 87 ? -14.608 6.152 13.672 1.00 95.12 87 GLN A C 1
ATOM 682 O O . GLN A 1 87 ? -15.517 6.652 13.014 1.00 95.12 87 GLN A O 1
ATOM 687 N N . PHE A 1 88 ? -13.924 5.081 13.268 1.00 93.44 88 PHE A N 1
ATOM 688 C CA . PHE A 1 88 ? -14.080 4.391 11.990 1.00 93.44 88 PHE A CA 1
A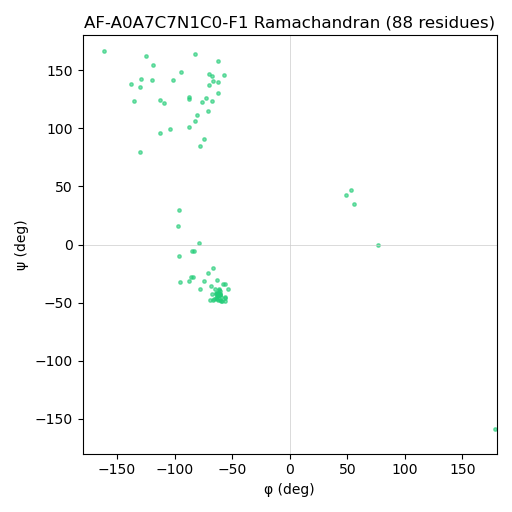TOM 689 C C . PHE A 1 88 ? -14.230 2.876 12.256 1.00 93.44 88 PHE A C 1
ATOM 691 O O . PHE A 1 88 ? -13.240 2.152 12.176 1.00 93.44 88 PHE A O 1
ATOM 698 N N . PRO A 1 89 ? -15.430 2.402 12.652 1.00 83.31 89 PRO A N 1
ATOM 699 C CA . PRO A 1 89 ? -15.649 1.023 13.112 1.00 83.31 89 PRO A CA 1
ATOM 700 C C . PRO A 1 89 ? -15.912 -0.009 11.996 1.00 83.31 89 PRO A C 1
ATOM 702 O O . PRO A 1 89 ? -16.050 -1.194 12.303 1.00 83.31 89 PRO A O 1
ATOM 705 N N . GLU A 1 90 ? -16.026 0.435 10.740 1.00 76.19 90 GLU A N 1
ATOM 706 C CA . GLU A 1 90 ? -16.081 -0.413 9.532 1.00 76.19 90 GLU A CA 1
ATOM 707 C C . GLU A 1 90 ? -14.679 -0.854 9.096 1.00 76.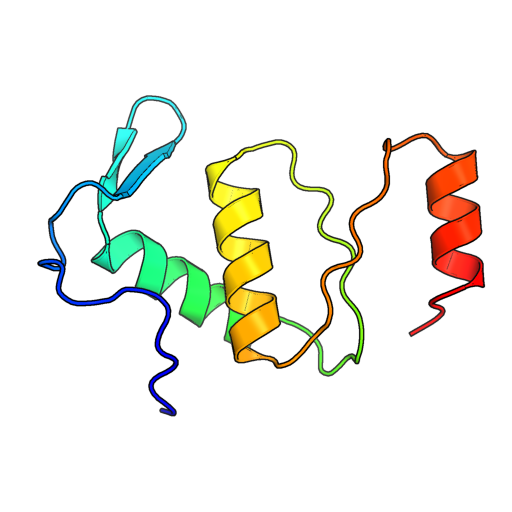19 90 GLU A C 1
ATOM 709 O O . GLU A 1 90 ? -14.534 -2.032 8.699 1.00 76.19 90 GLU A O 1
#

Nearest PDB structures (foldseek):
  7yhl-assembly1_B  TM=5.729E-01  e=2.759E+00  Saccharolobus solfataricus P2
  7yhl-assembly1_A  TM=5.714E-01  e=3.348E+00  Saccharolobus solfataricus P2
  7z56-assembly1_AAA  TM=5.967E-01  e=4.929E+00  Saccharolobus islandicus REY15A
  7z55-assembly1_AAA  TM=5.187E-01  e=4.929E+00  Saccharolobus islandicus REY15A

pLDDT: mean 92.76, std 8.08, range [47.69, 97.62]

Sequence (90 aa):
MDSYPLIRCQPGDSILGWNDGKHVSVDQFLADTFSLSQNLPNATWILNLCDNRYRFLVGFAAALIKRQTNILPPNKTPKVLQSIASQFPE

Mean predicted aligned error: 3.79 Å

Solvent-accessible surface area (backbone atoms only — not comparable to full-atom values): 5590 Å² total; per-residue (Å²): 132,88,86,72,90,83,76,81,96,69,63,51,80,40,76,72,48,64,51,97,91,36,80,34,27,40,47,56,50,50,50,54,15,52,57,48,34,75,71,52,75,98,48,67,61,42,78,75,80,58,84,51,69,55,61,32,51,33,53,53,52,13,30,54,75,64,68,24,50,72,51,80,70,100,56,88,46,69,68,54,50,52,54,45,48,73,75,56,77,117

Secondary structure (DSSP, 8-state):
------S-S--TTSEEEEETTEEEEHHHHHHHHHHHHHHS-S-SEEE----SHHHHHHHHHHHHHTT-EEE--S---HHHHHHHHHH---

Foldseek 3Di:
DDDDCPDPDDDQQDFPDDDPNDTDGNVNLVVLLVVVLVVDDLFQEDEQPDPTPSSSSSVCSSCVVSNHHYDDFPDDDPVRVVVCCVVRVD

Radius of gyration: 14.55 Å; Cα contacts (8 Å, |Δi|>4): 92; chains: 1; bounding box: 34×20×42 Å